Protein AF-A0A453FMJ0-F1 (afdb_monomer)

pLDDT: mean 83.08, std 14.15, range [46.25, 96.69]

Sequence (128 aa):
VPSADSATADESLEMTVLTVFGDSVLKLQKEAPVEVLQRLVNCLDRCASRTGSLPIQTVGLLPLHCSRFSLGCLQMMFSLCSCILKTSSYPAVSETSKVSISILTKRCEVILGQFLADENDLGILQNR

Foldseek 3Di:
DDDPVVVVVVLVVLLVVLCCCLPVVQLPDDDDDLVVLLVSLVVLVVLLCPLLVDPPVVSVVDDPSSVVSSVSSLVSLVVQLPRFDPDPDDGDRGSSNVSSVVSNVVVVVSSVVSVVVNVVVVVVVVVD

Solvent-accessible surface area (backbone atoms only — not comparable to full-atom values): 7201 Å² total; per-residue (Å²): 131,83,52,74,70,53,55,53,51,50,50,53,48,54,53,49,50,50,48,46,46,44,56,63,59,46,69,65,59,87,79,72,56,67,70,58,48,44,52,55,50,49,52,39,49,54,46,29,37,65,49,80,73,45,58,72,81,56,45,74,73,50,62,69,63,60,50,51,52,15,48,50,34,44,53,45,44,57,54,39,44,70,42,61,40,93,50,88,99,51,80,46,74,35,68,51,14,58,48,29,44,61,54,47,54,58,49,49,54,51,53,54,51,49,52,54,50,51,51,52,55,53,56,54,63,74,75,110

Structure (mmCIF, N/CA/C/O backbone):
data_AF-A0A453FMJ0-F1
#
_entry.id   AF-A0A453FMJ0-F1
#
loop_
_atom_site.group_PDB
_atom_site.id
_atom_site.type_symbol
_atom_site.label_atom_id
_atom_site.label_alt_id
_atom_site.label_comp_id
_atom_site.label_asym_id
_atom_site.label_entity_id
_atom_site.label_seq_id
_atom_site.pdbx_PDB_ins_code
_atom_site.Cartn_x
_atom_site.Cartn_y
_atom_site.Cartn_z
_atom_site.occupancy
_atom_site.B_iso_or_equiv
_atom_site.auth_seq_id
_atom_site.auth_comp_id
_atom_site.auth_asym_id
_atom_site.auth_atom_id
_atom_site.pdbx_PDB_model_num
ATOM 1 N N . VAL A 1 1 ? 4.225 20.578 -21.845 1.00 51.97 1 VAL A N 1
ATOM 2 C CA . VAL A 1 1 ? 5.080 20.017 -20.774 1.00 51.97 1 VAL A CA 1
ATOM 3 C C . VAL A 1 1 ? 4.749 20.789 -19.507 1.00 51.97 1 VAL A C 1
ATOM 5 O O . VAL A 1 1 ? 4.749 22.013 -19.602 1.00 51.97 1 VAL A O 1
ATOM 8 N N . PRO A 1 2 ? 4.361 20.137 -18.396 1.00 57.81 2 PRO A N 1
ATOM 9 C CA . PRO A 1 2 ? 4.145 20.830 -17.125 1.00 57.81 2 PRO A CA 1
ATOM 10 C C . PRO A 1 2 ? 5.443 21.528 -16.693 1.00 57.81 2 PRO A C 1
ATOM 12 O O . PRO A 1 2 ? 6.527 21.029 -16.997 1.00 57.81 2 PRO A O 1
ATOM 15 N N . SER A 1 3 ? 5.350 22.675 -16.022 1.00 71.44 3 SER A N 1
ATOM 16 C CA . SER A 1 3 ? 6.539 23.349 -15.484 1.00 71.44 3 SER A CA 1
ATOM 17 C C . SER A 1 3 ? 7.171 22.500 -14.373 1.00 71.44 3 SER A C 1
ATOM 19 O O . SER A 1 3 ? 6.478 21.740 -13.694 1.00 71.44 3 SER A O 1
ATOM 21 N N . ALA A 1 4 ? 8.476 22.651 -14.140 1.00 68.38 4 ALA A N 1
ATOM 22 C CA . ALA A 1 4 ? 9.132 22.041 -12.982 1.00 68.38 4 ALA A CA 1
ATOM 23 C C . ALA A 1 4 ? 8.449 22.462 -11.664 1.00 68.38 4 ALA A C 1
ATOM 25 O O . ALA A 1 4 ? 8.283 21.638 -10.771 1.00 68.38 4 ALA A O 1
ATOM 26 N N . ASP A 1 5 ? 7.959 23.704 -11.597 1.00 66.38 5 ASP A N 1
ATOM 27 C CA . ASP A 1 5 ? 7.243 24.248 -10.437 1.00 66.38 5 ASP A CA 1
ATOM 28 C C . ASP A 1 5 ? 5.849 23.634 -10.243 1.00 66.38 5 ASP A C 1
ATOM 30 O O . ASP A 1 5 ? 5.368 23.523 -9.119 1.00 66.38 5 ASP A O 1
ATOM 34 N N . SER A 1 6 ? 5.184 23.208 -11.325 1.00 68.81 6 SER A N 1
ATOM 35 C CA . SER A 1 6 ? 3.887 22.530 -11.201 1.00 68.81 6 SER A CA 1
ATOM 36 C C . SER A 1 6 ? 4.066 21.083 -10.742 1.00 68.81 6 SER A C 1
ATOM 38 O O . SER A 1 6 ? 3.311 20.613 -9.903 1.00 68.81 6 SER A O 1
ATOM 40 N N . ALA A 1 7 ? 5.110 20.397 -11.220 1.00 71.31 7 ALA A N 1
ATOM 41 C CA . ALA A 1 7 ? 5.404 19.023 -10.812 1.00 71.31 7 ALA A CA 1
ATOM 42 C C . ALA A 1 7 ? 5.795 18.909 -9.325 1.00 71.31 7 ALA A C 1
ATOM 44 O O . ALA A 1 7 ? 5.445 17.933 -8.666 1.00 71.31 7 ALA A O 1
ATOM 45 N N . THR A 1 8 ? 6.504 19.904 -8.784 1.00 76.94 8 THR A N 1
ATOM 46 C CA . THR A 1 8 ? 6.863 19.945 -7.356 1.00 76.94 8 THR A CA 1
ATOM 47 C C . THR A 1 8 ? 5.674 20.304 -6.467 1.00 76.94 8 THR A C 1
ATOM 49 O O . THR A 1 8 ? 5.538 19.743 -5.378 1.00 76.94 8 THR A O 1
ATOM 52 N N . ALA A 1 9 ? 4.789 21.195 -6.926 1.00 78.25 9 ALA A N 1
ATOM 53 C CA . ALA A 1 9 ? 3.539 21.498 -6.235 1.00 78.25 9 ALA A CA 1
ATOM 54 C C . ALA A 1 9 ? 2.628 20.261 -6.144 1.00 78.25 9 ALA A C 1
ATOM 56 O O . ALA A 1 9 ? 2.086 19.984 -5.072 1.00 78.25 9 ALA A O 1
ATOM 57 N N . ASP A 1 10 ? 2.528 19.485 -7.227 1.00 84.69 10 ASP A N 1
ATOM 58 C CA . ASP A 1 10 ? 1.751 18.243 -7.264 1.00 84.69 10 ASP A CA 1
ATOM 59 C C . ASP A 1 10 ? 2.325 17.186 -6.299 1.00 84.69 10 ASP A C 1
ATOM 61 O O . ASP A 1 10 ? 1.578 16.617 -5.505 1.00 84.69 10 ASP A O 1
ATOM 65 N N . GLU A 1 11 ? 3.651 16.985 -6.267 1.00 87.44 11 GLU A N 1
ATOM 66 C CA . GLU A 1 11 ? 4.305 16.061 -5.317 1.00 87.44 11 GLU A CA 1
ATOM 67 C C . GLU A 1 11 ? 4.058 16.476 -3.853 1.00 87.44 11 GLU A C 1
ATOM 69 O O . GLU A 1 11 ? 3.750 15.646 -2.993 1.00 87.44 11 GLU A O 1
ATOM 74 N N . SER A 1 12 ? 4.156 17.775 -3.553 1.00 90.44 12 SER A N 1
ATOM 75 C CA . SER A 1 12 ? 3.884 18.300 -2.210 1.00 90.44 12 SER A CA 1
ATOM 76 C C . SER A 1 12 ? 2.424 18.093 -1.797 1.00 90.44 12 SER A C 1
ATOM 78 O O . SER A 1 12 ? 2.148 17.720 -0.649 1.00 90.44 12 SER A O 1
ATOM 80 N N . LEU A 1 13 ? 1.491 18.291 -2.730 1.00 93.19 13 LEU A N 1
ATOM 81 C CA . LEU A 1 13 ? 0.073 18.055 -2.504 1.00 93.19 13 LEU A CA 1
ATOM 82 C C . LEU A 1 13 ? -0.203 16.573 -2.236 1.00 93.19 13 LEU A C 1
ATOM 84 O O . LEU A 1 13 ? -0.864 16.258 -1.248 1.00 93.19 13 LEU A O 1
ATOM 88 N N . GLU A 1 14 ? 0.336 15.666 -3.053 1.00 93.19 14 GLU A N 1
ATOM 89 C CA . GLU A 1 14 ? 0.202 14.216 -2.870 1.00 93.19 14 GLU A CA 1
ATOM 90 C C . GLU A 1 14 ? 0.678 13.776 -1.476 1.00 93.19 14 GLU A C 1
ATOM 92 O O . GLU A 1 14 ? -0.041 13.078 -0.753 1.00 93.19 14 GLU A O 1
ATOM 97 N N . MET A 1 15 ? 1.853 14.244 -1.046 1.00 93.69 15 MET A N 1
ATOM 98 C CA . MET A 1 15 ? 2.398 13.929 0.280 1.00 93.69 15 MET A CA 1
ATOM 99 C C . MET A 1 15 ? 1.566 14.525 1.423 1.00 93.69 15 MET A C 1
ATOM 101 O O . MET A 1 15 ? 1.390 13.888 2.468 1.00 93.69 15 MET A O 1
ATOM 105 N N . THR A 1 16 ? 1.011 15.722 1.227 1.00 95.94 16 THR A N 1
AT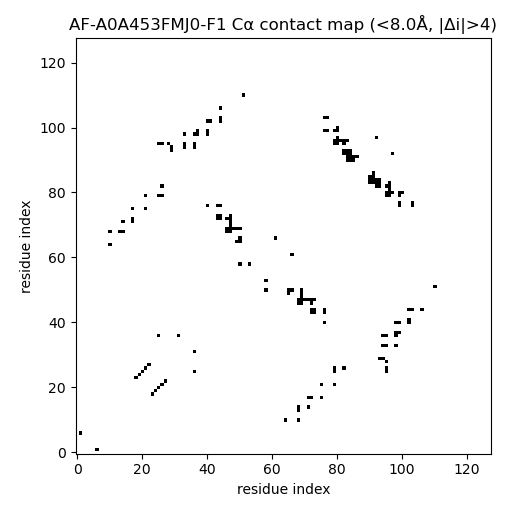OM 106 C CA . THR A 1 16 ? 0.102 16.349 2.196 1.00 95.94 16 THR A CA 1
ATOM 107 C C . THR A 1 16 ? -1.186 15.541 2.328 1.00 95.94 16 THR A C 1
ATOM 109 O O . THR A 1 16 ? -1.610 15.232 3.442 1.00 95.94 16 THR A O 1
ATOM 112 N N . VAL A 1 17 ? -1.780 15.133 1.203 1.00 95.81 17 VAL A N 1
ATOM 113 C CA . VAL A 1 17 ? -2.982 14.291 1.169 1.00 95.81 17 VAL A CA 1
ATOM 114 C C . VAL A 1 17 ? -2.732 12.968 1.884 1.00 95.81 17 VAL A C 1
ATOM 116 O O . VAL A 1 17 ? -3.536 12.578 2.729 1.00 95.81 17 VAL A O 1
ATOM 119 N N . LEU A 1 18 ? -1.604 12.308 1.613 1.00 96.56 18 LEU A N 1
ATOM 120 C CA . LEU A 1 18 ? -1.215 11.076 2.298 1.00 96.56 18 LEU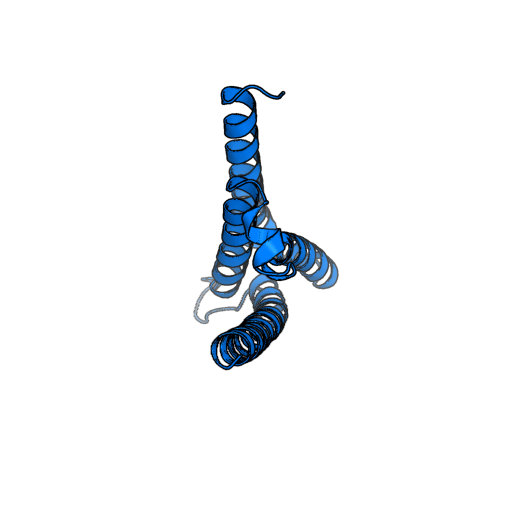 A CA 1
ATOM 121 C C . LEU A 1 18 ? -1.098 11.273 3.816 1.00 96.56 18 LEU A C 1
ATOM 123 O O . LEU A 1 18 ? -1.587 10.443 4.583 1.00 96.56 18 LEU A O 1
ATOM 127 N N . THR A 1 19 ? -0.481 12.371 4.252 1.00 94.50 19 THR A N 1
ATOM 128 C CA . THR A 1 19 ? -0.310 12.687 5.677 1.00 94.50 19 THR A CA 1
ATOM 129 C C . THR A 1 19 ? -1.658 12.897 6.359 1.00 94.50 19 THR A C 1
ATOM 131 O O . THR A 1 19 ? -1.938 12.267 7.375 1.00 94.50 19 THR A O 1
ATOM 134 N N . VAL A 1 20 ? -2.539 13.716 5.776 1.00 94.75 20 VAL A N 1
ATOM 135 C CA . VAL A 1 20 ? -3.890 13.951 6.311 1.00 94.75 20 VAL A CA 1
ATOM 136 C C . VAL A 1 20 ? -4.697 12.653 6.333 1.00 94.75 20 VAL A C 1
ATOM 138 O O . VAL A 1 20 ? -5.348 12.340 7.331 1.00 94.75 20 VAL A O 1
ATOM 141 N N . PHE A 1 21 ? -4.627 11.860 5.264 1.00 93.94 21 PHE A N 1
ATOM 142 C CA . PHE A 1 21 ? -5.327 10.584 5.172 1.00 93.94 21 PHE A CA 1
ATOM 143 C C . PHE A 1 21 ? -4.857 9.588 6.239 1.00 93.94 21 PHE A C 1
ATOM 145 O O . PHE A 1 21 ? -5.666 8.989 6.944 1.00 93.94 21 PHE A O 1
ATOM 152 N N . GLY A 1 22 ? -3.548 9.434 6.408 1.00 92.31 22 GLY A N 1
ATOM 153 C CA . GLY A 1 22 ? -2.984 8.569 7.434 1.00 92.31 22 GLY A CA 1
ATOM 154 C C . GLY A 1 22 ? -3.280 9.079 8.840 1.00 92.31 22 GLY A C 1
ATOM 155 O O . GLY A 1 22 ? -3.964 8.416 9.620 1.00 92.31 22 GLY A O 1
ATOM 156 N N . ASP A 1 23 ? -2.795 10.273 9.163 1.00 89.88 23 ASP A N 1
ATOM 157 C CA . ASP A 1 23 ? -2.776 10.776 10.532 1.00 89.88 23 ASP A CA 1
ATOM 158 C C . ASP A 1 23 ? -4.143 11.248 11.009 1.00 89.88 23 ASP A C 1
ATOM 160 O O . ASP A 1 23 ? -4.546 10.921 12.121 1.00 89.88 23 ASP A O 1
ATOM 164 N N . SER A 1 24 ? -4.879 11.991 10.185 1.00 88.25 24 SER A N 1
ATOM 165 C CA . SER A 1 24 ? -6.177 12.537 10.593 1.00 88.25 24 SER A CA 1
ATOM 166 C C . SER A 1 24 ? -7.330 11.581 10.302 1.00 88.25 24 SER A C 1
ATOM 168 O O . SER A 1 24 ? -8.248 11.474 11.113 1.00 88.25 24 SER A O 1
ATOM 170 N N . VAL A 1 25 ? -7.293 10.869 9.169 1.00 89.75 25 VAL A N 1
ATOM 171 C CA . VAL A 1 25 ? -8.417 10.021 8.739 1.00 89.75 25 VAL A CA 1
ATOM 172 C C . VAL A 1 25 ? -8.282 8.573 9.172 1.00 89.75 25 VAL A C 1
ATOM 174 O O . VAL A 1 25 ? -9.322 7.976 9.375 1.00 89.75 25 VAL A O 1
ATOM 177 N N . LEU A 1 26 ? -7.096 7.984 9.343 1.00 90.62 26 LEU A N 1
ATOM 178 C CA . LEU A 1 26 ? -6.972 6.563 9.709 1.00 90.62 26 LEU A CA 1
ATOM 179 C C . LEU A 1 26 ? -6.549 6.342 11.165 1.00 90.62 26 LEU A C 1
ATOM 181 O O . LEU A 1 26 ? -7.130 5.492 11.846 1.00 90.62 26 LEU A O 1
ATOM 185 N N . LYS A 1 27 ? -5.577 7.111 11.674 1.00 87.31 27 LYS A N 1
ATOM 186 C CA . LYS A 1 27 ? -5.066 6.945 13.049 1.00 87.31 27 LYS A CA 1
ATOM 187 C C . LYS A 1 27 ? -6.039 7.412 14.129 1.00 87.31 27 LYS A C 1
ATOM 189 O O . LYS A 1 27 ? -6.046 6.845 15.219 1.00 87.31 27 LYS A O 1
ATOM 194 N N . LEU A 1 28 ? -6.844 8.435 13.846 1.00 82.69 28 LEU A N 1
ATOM 195 C CA . LEU A 1 28 ? -7.760 9.031 14.825 1.00 82.69 28 LEU A CA 1
ATOM 196 C C . LEU A 1 28 ? -9.169 8.413 14.825 1.00 82.69 28 LEU A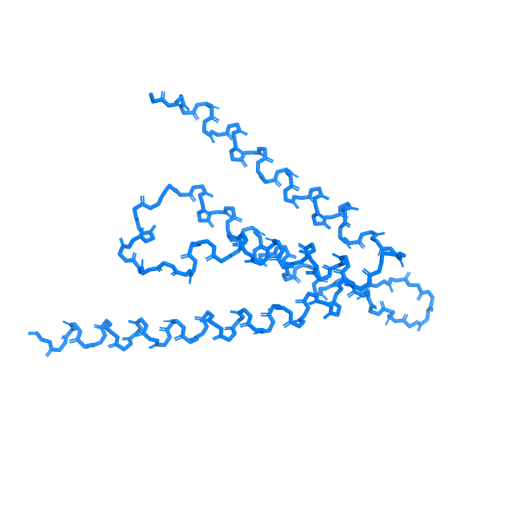 C 1
ATOM 198 O O . LEU A 1 28 ? -9.993 8.802 15.653 1.00 82.69 28 LEU A O 1
ATOM 202 N N . GLN A 1 29 ? -9.459 7.449 13.945 1.00 76.56 29 GLN A N 1
ATOM 203 C CA . GLN A 1 29 ? -10.789 6.829 13.873 1.00 76.5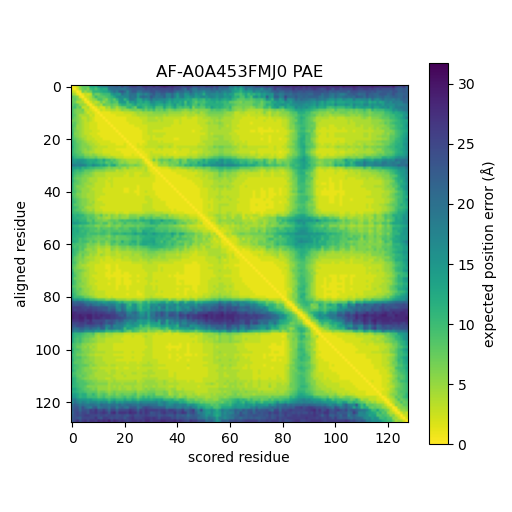6 29 GLN A CA 1
ATOM 204 C C . GLN A 1 29 ? -11.035 5.887 15.040 1.00 76.56 29 GLN A C 1
ATOM 206 O O . GLN A 1 29 ? -10.194 5.050 15.366 1.00 76.56 29 GLN A O 1
ATOM 211 N N . LYS A 1 30 ? -12.226 6.005 15.631 1.00 72.81 30 LYS A N 1
ATOM 212 C CA . LYS A 1 30 ? -12.667 5.176 16.762 1.00 72.81 30 LYS A CA 1
ATOM 213 C C . LYS A 1 30 ? -13.942 4.380 16.490 1.00 72.81 30 LYS A C 1
ATOM 215 O O . LYS A 1 30 ? -14.144 3.358 17.130 1.00 72.81 30 LYS A O 1
ATOM 220 N N . GLU A 1 31 ? -14.776 4.826 15.551 1.00 79.19 31 GLU A N 1
ATOM 221 C CA . GLU A 1 31 ? -16.142 4.301 15.363 1.00 79.19 31 GLU A CA 1
ATOM 222 C C . GLU A 1 31 ? -16.439 3.865 13.920 1.00 79.19 31 GLU A C 1
ATOM 224 O O . GLU A 1 31 ? -17.562 3.487 13.595 1.00 79.19 31 GLU A O 1
ATOM 229 N N . ALA A 1 32 ? -15.446 3.920 13.029 1.00 84.25 32 ALA A N 1
ATOM 230 C CA . ALA A 1 32 ? -15.641 3.510 11.645 1.00 84.25 32 ALA A CA 1
ATOM 231 C C . ALA A 1 32 ? -15.875 1.986 11.557 1.00 84.25 32 ALA A C 1
ATOM 233 O O . ALA A 1 32 ? -15.105 1.226 12.151 1.00 84.25 32 ALA A O 1
ATOM 234 N N . PRO A 1 33 ? -16.877 1.522 10.783 1.00 90.56 33 PRO A N 1
ATOM 235 C CA . PRO A 1 33 ? -17.058 0.101 10.508 1.00 90.56 33 PRO A CA 1
ATOM 236 C C . PRO A 1 33 ? -15.800 -0.515 9.890 1.00 90.56 33 PRO A C 1
ATOM 238 O O . PRO A 1 33 ? -15.108 0.121 9.085 1.00 90.56 33 PRO A O 1
ATOM 241 N N . VAL A 1 34 ? -15.516 -1.773 10.231 1.00 90.69 34 VAL A N 1
ATOM 242 C CA . VAL A 1 34 ? -14.295 -2.466 9.791 1.00 90.69 34 VAL A CA 1
ATOM 243 C C . VAL A 1 34 ? -14.193 -2.542 8.265 1.00 90.69 34 VAL A C 1
ATOM 245 O O . VAL A 1 34 ? -13.102 -2.423 7.714 1.00 90.69 34 VAL A O 1
ATOM 248 N N . GLU A 1 35 ? -15.319 -2.641 7.559 1.00 93.19 35 GLU A N 1
ATOM 249 C CA . GLU A 1 35 ? -15.378 -2.684 6.097 1.00 93.19 35 GLU A CA 1
ATOM 250 C C . GLU A 1 35 ? -14.921 -1.358 5.475 1.00 93.19 35 GLU A C 1
ATOM 252 O O . GLU A 1 35 ? -14.296 -1.339 4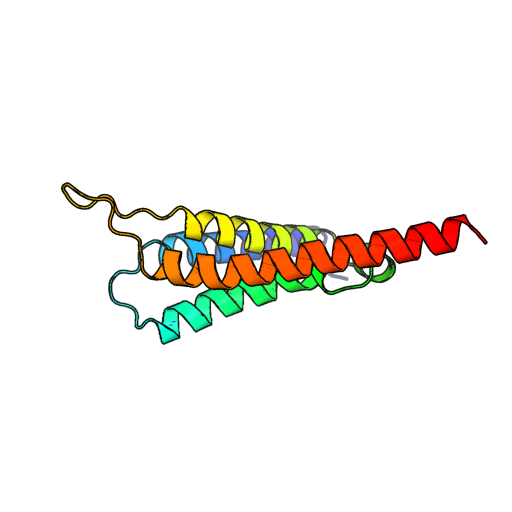.412 1.00 93.19 35 GLU A O 1
ATOM 257 N N . VAL A 1 36 ? -15.212 -0.235 6.140 1.00 93.56 36 VAL A N 1
ATOM 258 C CA . VAL A 1 36 ? -14.757 1.094 5.714 1.00 93.56 36 VAL A CA 1
ATOM 259 C C . VAL A 1 36 ? -13.251 1.200 5.917 1.00 93.56 36 VAL A C 1
ATOM 261 O O . VAL A 1 36 ? -12.540 1.562 4.980 1.00 93.56 36 VAL A O 1
ATOM 264 N N . LEU A 1 37 ? -12.748 0.805 7.091 1.00 92.81 37 LEU A N 1
ATOM 265 C CA . LEU A 1 37 ? -11.310 0.787 7.376 1.00 92.81 37 LEU A CA 1
ATOM 266 C C . LEU A 1 37 ? -10.553 -0.097 6.379 1.00 92.81 37 LEU A C 1
ATOM 268 O O . LEU A 1 37 ? -9.551 0.330 5.811 1.00 92.81 37 LEU A O 1
ATOM 272 N N . GLN A 1 38 ? -11.072 -1.289 6.083 1.00 94.81 38 GLN A N 1
ATOM 273 C CA . GLN A 1 38 ? -10.510 -2.179 5.069 1.00 94.81 38 GLN A CA 1
ATOM 274 C C . GLN A 1 38 ? -10.442 -1.519 3.696 1.00 94.81 38 GLN A C 1
ATOM 276 O O . GLN A 1 38 ? -9.411 -1.611 3.034 1.00 94.81 38 GLN A O 1
ATOM 281 N N . ARG A 1 39 ? -11.503 -0.847 3.241 1.00 95.94 39 ARG A N 1
ATOM 282 C CA . ARG A 1 39 ? -11.489 -0.162 1.937 1.00 95.94 39 ARG A CA 1
ATOM 283 C C . ARG A 1 39 ? -10.462 0.964 1.892 1.00 95.94 39 ARG A C 1
ATOM 285 O O . ARG A 1 39 ? -9.751 1.087 0.898 1.00 95.94 39 ARG A O 1
ATOM 292 N N . LEU A 1 40 ? -10.368 1.753 2.958 1.00 95.12 40 LEU A N 1
ATOM 293 C CA . LEU A 1 40 ? -9.430 2.870 3.045 1.00 95.12 40 LEU A CA 1
ATOM 294 C C . LEU A 1 40 ? -7.975 2.387 3.060 1.00 95.12 40 LEU A C 1
ATOM 296 O O . LEU A 1 40 ? -7.155 2.888 2.293 1.00 95.12 40 LEU A O 1
ATOM 300 N N . VAL A 1 41 ? -7.663 1.368 3.862 1.00 95.38 41 VAL A N 1
ATOM 301 C CA . VAL A 1 41 ? -6.311 0.796 3.913 1.00 95.38 41 VAL A CA 1
ATOM 302 C C . VAL A 1 41 ? -5.963 0.068 2.608 1.00 95.38 41 VAL A C 1
ATOM 304 O O . VAL A 1 41 ? -4.843 0.194 2.129 1.00 95.38 41 VAL A O 1
ATOM 307 N N . ASN A 1 42 ? -6.915 -0.608 1.956 1.00 96.50 42 ASN A N 1
ATOM 308 C CA . ASN A 1 42 ? -6.689 -1.177 0.620 1.00 96.50 42 ASN A CA 1
ATOM 309 C C . ASN A 1 42 ? -6.437 -0.098 -0.446 1.00 96.50 42 ASN A C 1
ATOM 311 O O . ASN A 1 42 ? -5.696 -0.335 -1.395 1.00 96.50 42 ASN A O 1
ATOM 315 N N . CYS A 1 43 ? -7.051 1.082 -0.324 1.00 95.25 43 CYS A N 1
ATOM 316 C CA . CYS A 1 43 ? -6.750 2.207 -1.211 1.00 95.25 43 CYS A CA 1
ATOM 317 C C . CYS A 1 43 ? -5.283 2.634 -1.062 1.00 95.25 43 CYS A C 1
ATOM 319 O O . CYS A 1 43 ? -4.577 2.794 -2.057 1.00 95.25 43 CYS A O 1
ATOM 321 N N . LEU A 1 44 ? -4.807 2.727 0.182 1.00 95.75 44 LEU A N 1
ATOM 322 C CA . LEU A 1 44 ? -3.411 3.025 0.489 1.00 95.75 44 LEU A CA 1
ATOM 323 C C . LEU A 1 44 ? -2.456 1.948 -0.051 1.00 95.75 44 LEU A C 1
ATOM 325 O O . LEU A 1 44 ? -1.441 2.284 -0.659 1.00 95.75 44 LEU A O 1
ATOM 329 N N . ASP A 1 45 ? -2.812 0.671 0.100 1.00 96.25 45 ASP A N 1
ATOM 330 C CA . ASP A 1 45 ? -2.031 -0.456 -0.420 1.00 96.25 45 ASP A CA 1
ATOM 331 C C . ASP A 1 45 ? -1.907 -0.433 -1.949 1.00 96.25 45 ASP A C 1
ATOM 333 O O . ASP A 1 45 ? -0.816 -0.606 -2.490 1.00 96.25 45 ASP A O 1
ATOM 337 N N . ARG A 1 46 ? -2.993 -0.108 -2.660 1.00 94.81 46 ARG A N 1
ATOM 338 C CA . ARG A 1 46 ? -2.965 0.075 -4.121 1.00 94.81 46 ARG A CA 1
ATOM 339 C C . ARG A 1 46 ? -2.017 1.194 -4.547 1.00 94.81 46 ARG A C 1
ATOM 341 O O . ARG A 1 46 ? -1.328 1.068 -5.557 1.00 94.81 46 ARG A O 1
ATOM 348 N N . CYS A 1 47 ? -1.963 2.289 -3.790 1.00 94.06 47 CYS A N 1
ATOM 349 C CA . CYS A 1 47 ? -0.997 3.357 -4.043 1.00 94.06 47 CYS A CA 1
ATOM 350 C C . CYS A 1 47 ? 0.435 2.881 -3.773 1.00 94.06 47 CYS A C 1
ATOM 352 O O . CYS A 1 47 ? 1.312 3.108 -4.603 1.00 94.06 47 CYS A O 1
ATOM 354 N N . ALA A 1 48 ? 0.647 2.148 -2.676 1.00 94.12 48 ALA A N 1
ATOM 355 C CA . ALA A 1 48 ? 1.924 1.526 -2.337 1.00 94.12 48 ALA A CA 1
ATOM 356 C C . ALA A 1 48 ? 2.363 0.442 -3.340 1.00 94.12 48 ALA A C 1
ATOM 358 O O . ALA A 1 48 ? 3.540 0.071 -3.372 1.00 94.12 48 ALA A O 1
ATOM 359 N N . SER A 1 49 ? 1.434 -0.092 -4.142 1.00 92.69 49 SER A N 1
ATOM 360 C CA . SER A 1 49 ? 1.689 -1.119 -5.152 1.00 92.69 49 SER A CA 1
ATOM 361 C C . SER A 1 49 ? 1.977 -0.633 -6.545 1.00 92.69 49 SER A C 1
ATOM 363 O O . SER A 1 49 ? 2.417 -1.446 -7.358 1.00 92.69 49 SER A O 1
ATOM 365 N N . ARG A 1 50 ? 1.800 0.657 -6.829 1.00 87.00 50 ARG A N 1
ATOM 366 C CA . ARG A 1 50 ? 1.971 1.178 -8.189 1.00 87.00 50 ARG A CA 1
ATOM 367 C C . ARG A 1 50 ? 3.355 0.912 -8.762 1.00 87.00 50 ARG A C 1
ATOM 369 O O . ARG A 1 50 ? 3.439 0.556 -9.928 1.00 87.00 50 ARG A O 1
ATOM 376 N N . THR A 1 51 ? 4.418 1.075 -7.976 1.00 84.19 51 THR A N 1
ATOM 377 C CA . THR A 1 51 ? 5.785 0.871 -8.482 1.00 84.19 51 THR A CA 1
ATOM 378 C C . THR A 1 51 ? 6.287 -0.550 -8.271 1.00 84.19 51 THR A C 1
ATOM 380 O O . THR A 1 51 ? 6.895 -1.113 -9.171 1.00 84.19 51 THR A O 1
ATOM 383 N N . GLY A 1 52 ? 5.974 -1.169 -7.129 1.00 78.25 52 GLY A N 1
ATOM 384 C CA . GLY A 1 52 ? 6.431 -2.525 -6.800 1.00 78.25 52 GLY A CA 1
ATOM 385 C C . GLY A 1 52 ? 5.732 -3.664 -7.554 1.00 78.25 52 GLY A C 1
ATOM 386 O O . GLY A 1 52 ? 6.026 -4.818 -7.282 1.00 78.25 52 GLY A O 1
ATOM 387 N N . SER A 1 53 ? 4.776 -3.366 -8.439 1.00 78.69 53 SER A N 1
ATOM 388 C CA . SER A 1 53 ? 4.126 -4.352 -9.323 1.00 78.69 53 SER A CA 1
ATOM 389 C C . SER A 1 53 ? 4.630 -4.290 -10.767 1.00 78.69 53 SER A C 1
ATOM 391 O O . SER A 1 53 ? 4.156 -5.039 -11.620 1.00 78.69 53 SER A O 1
ATOM 393 N N . LEU A 1 54 ? 5.567 -3.385 -11.056 1.00 81.44 54 LEU A N 1
ATOM 394 C CA . LEU A 1 54 ? 6.126 -3.208 -12.388 1.00 81.44 54 LEU A CA 1
ATOM 395 C C . LEU A 1 54 ? 7.474 -3.925 -12.495 1.00 81.44 54 LEU A C 1
ATOM 397 O O . LEU A 1 54 ? 8.239 -3.906 -11.531 1.00 81.44 54 LEU A O 1
ATOM 401 N N . PRO A 1 55 ? 7.817 -4.480 -13.672 1.00 77.06 55 PRO A N 1
ATOM 402 C CA . PRO A 1 55 ? 9.156 -5.000 -13.917 1.00 77.06 55 PRO A CA 1
ATOM 403 C C . PRO A 1 55 ? 10.220 -3.922 -13.679 1.00 77.06 55 PRO A C 1
ATOM 405 O O . PRO A 1 55 ? 10.000 -2.754 -14.020 1.00 77.06 55 PRO A O 1
ATOM 408 N N . ILE A 1 56 ? 11.405 -4.313 -13.197 1.00 77.25 56 ILE A N 1
ATOM 409 C CA . ILE A 1 56 ? 12.537 -3.403 -12.914 1.00 77.25 56 ILE A CA 1
ATOM 410 C C . ILE A 1 56 ? 12.838 -2.470 -14.100 1.00 77.25 56 ILE A C 1
ATOM 412 O O . ILE A 1 56 ? 13.068 -1.273 -13.936 1.00 77.25 56 ILE A O 1
ATOM 416 N N . GLN A 1 57 ? 12.770 -2.997 -15.321 1.00 76.00 57 GLN A N 1
ATOM 417 C CA . GLN A 1 57 ? 13.022 -2.238 -16.550 1.00 76.00 57 GLN A CA 1
ATOM 418 C C . GLN A 1 57 ? 11.983 -1.129 -16.781 1.00 76.00 57 GLN A C 1
ATOM 420 O O . GLN A 1 57 ? 12.311 -0.065 -17.295 1.00 76.00 57 GLN A O 1
ATOM 425 N N . THR A 1 58 ? 10.729 -1.367 -16.388 1.00 80.31 58 THR A N 1
ATOM 426 C CA . THR A 1 58 ? 9.626 -0.410 -16.551 1.00 80.31 58 THR A CA 1
ATOM 427 C C . THR A 1 58 ? 9.608 0.610 -15.417 1.00 80.31 58 THR A C 1
ATOM 429 O O . THR A 1 58 ? 9.335 1.785 -15.655 1.00 80.31 58 THR A O 1
ATOM 432 N N . VAL A 1 59 ? 9.945 0.196 -14.190 1.00 79.25 59 VAL A N 1
ATOM 433 C CA . VAL A 1 59 ? 9.966 1.105 -13.036 1.00 79.25 59 VAL A CA 1
ATOM 434 C C . VAL A 1 59 ? 11.023 2.201 -13.194 1.00 79.25 59 VAL A C 1
ATOM 436 O O . VAL A 1 59 ? 10.783 3.335 -12.789 1.00 79.25 59 VAL A O 1
ATOM 439 N N . GLY A 1 60 ? 12.152 1.902 -13.851 1.00 78.50 60 GLY A N 1
ATOM 440 C CA . GLY A 1 60 ? 13.204 2.882 -14.144 1.00 78.50 60 GLY A CA 1
ATOM 441 C C . GLY A 1 60 ? 12.780 4.001 -15.105 1.00 78.50 60 GLY A C 1
ATOM 442 O O . GLY A 1 60 ? 13.440 5.035 -15.159 1.00 78.50 60 GLY A O 1
ATOM 443 N N . LEU A 1 61 ? 11.676 3.818 -15.838 1.00 83.88 61 LEU A N 1
ATOM 444 C CA . LEU A 1 61 ? 11.114 4.822 -16.747 1.00 83.88 61 LEU A CA 1
ATOM 445 C C . LEU A 1 61 ? 10.067 5.717 -16.071 1.00 83.88 61 LEU A C 1
ATOM 447 O O . LEU A 1 61 ? 9.629 6.705 -16.664 1.00 83.88 61 LEU A O 1
ATOM 451 N N . LEU A 1 62 ? 9.634 5.380 -14.851 1.00 83.94 62 LEU A N 1
ATOM 452 C CA . LEU A 1 62 ? 8.657 6.182 -14.132 1.00 83.94 62 LEU A CA 1
ATOM 453 C C . LEU A 1 62 ? 9.285 7.464 -13.575 1.00 83.94 62 LEU A C 1
ATOM 455 O O . LEU A 1 62 ? 10.433 7.460 -13.124 1.00 83.94 62 LEU A O 1
ATOM 459 N N . PRO A 1 63 ? 8.513 8.560 -13.509 1.00 85.19 63 PRO A N 1
ATOM 460 C CA . PRO A 1 63 ? 8.935 9.740 -12.778 1.00 85.19 63 PRO A CA 1
ATOM 461 C C . PRO A 1 63 ? 9.269 9.406 -11.319 1.00 85.19 63 PRO A C 1
ATOM 463 O O . PRO A 1 63 ? 8.511 8.712 -10.639 1.00 85.19 63 PRO A O 1
ATOM 466 N N . LEU A 1 64 ? 10.368 9.961 -10.806 1.00 84.69 64 LEU A N 1
ATOM 467 C CA . LEU A 1 64 ? 10.851 9.676 -9.450 1.00 84.69 64 LEU A CA 1
ATOM 468 C C . LEU A 1 64 ? 9.803 9.961 -8.352 1.00 84.69 64 LEU A C 1
ATOM 470 O O . LEU A 1 64 ? 9.763 9.245 -7.350 1.00 84.69 64 LEU A O 1
ATOM 474 N N . HIS A 1 65 ? 8.934 10.962 -8.549 1.00 87.12 65 HIS A N 1
ATOM 475 C CA . HIS A 1 65 ? 7.858 11.292 -7.604 1.00 87.12 65 HIS A CA 1
ATOM 476 C C . HIS A 1 65 ? 6.882 10.118 -7.404 1.00 87.12 65 HIS A C 1
ATOM 478 O O . HIS A 1 65 ? 6.449 9.876 -6.282 1.00 87.12 65 HIS A O 1
ATOM 484 N N . CYS A 1 66 ? 6.608 9.314 -8.443 1.00 87.06 66 CYS A N 1
ATOM 485 C CA . CYS A 1 66 ? 5.738 8.137 -8.336 1.00 87.06 66 CYS A CA 1
ATOM 486 C C . CYS A 1 66 ? 6.305 7.114 -7.342 1.00 87.06 66 CYS A C 1
ATOM 488 O O . CYS A 1 66 ? 5.571 6.552 -6.529 1.00 87.06 66 CYS A O 1
ATOM 490 N N . SER A 1 67 ? 7.622 6.895 -7.380 1.00 89.38 67 SER A N 1
ATOM 491 C CA . SER A 1 67 ? 8.316 5.994 -6.455 1.00 89.38 67 SER A CA 1
ATOM 492 C C . SER A 1 67 ? 8.323 6.532 -5.031 1.00 89.38 67 SER A C 1
ATOM 494 O O . SER A 1 67 ? 8.084 5.769 -4.097 1.00 89.38 67 SER A O 1
ATOM 496 N N . ARG A 1 68 ? 8.533 7.842 -4.854 1.00 91.62 68 ARG A N 1
ATOM 497 C CA . ARG A 1 68 ? 8.473 8.488 -3.534 1.00 91.62 68 ARG A CA 1
ATOM 498 C C . ARG A 1 68 ? 7.083 8.400 -2.923 1.00 91.62 68 ARG A C 1
ATOM 500 O O . ARG A 1 68 ? 6.966 8.005 -1.769 1.00 91.62 68 ARG A O 1
ATOM 507 N N . PHE A 1 69 ? 6.043 8.692 -3.699 1.00 94.06 69 PHE A N 1
ATOM 508 C CA . PHE A 1 69 ? 4.667 8.601 -3.228 1.00 94.06 69 PHE A CA 1
ATOM 509 C C . PHE A 1 69 ? 4.279 7.159 -2.872 1.00 94.06 69 PHE A C 1
ATOM 511 O O . PHE A 1 69 ? 3.745 6.909 -1.791 1.00 94.06 69 PHE A O 1
ATOM 518 N N . SER A 1 70 ? 4.612 6.187 -3.732 1.00 94.06 70 SER A N 1
ATOM 519 C CA . SER A 1 70 ? 4.381 4.759 -3.463 1.00 94.06 70 SER A CA 1
ATOM 520 C C . SER A 1 70 ? 5.107 4.297 -2.194 1.00 94.06 70 SER A C 1
ATOM 522 O O . SER A 1 70 ? 4.530 3.588 -1.367 1.00 94.06 70 SER A O 1
ATOM 524 N N . LEU A 1 71 ? 6.356 4.734 -1.998 1.00 93.31 71 LEU A N 1
ATOM 525 C CA . LEU A 1 71 ? 7.119 4.454 -0.782 1.00 93.31 71 LEU A CA 1
ATOM 526 C C . LEU A 1 71 ? 6.487 5.114 0.448 1.00 93.31 71 LEU A C 1
ATOM 528 O O . LEU A 1 71 ? 6.356 4.460 1.480 1.00 93.31 71 LEU A O 1
ATOM 532 N N . GLY A 1 72 ? 6.048 6.367 0.337 1.00 96.12 72 GLY A N 1
ATOM 533 C CA . GLY A 1 72 ? 5.330 7.067 1.399 1.00 96.12 72 GLY A CA 1
ATOM 534 C C . GLY A 1 72 ? 4.059 6.324 1.811 1.00 96.12 72 GLY A C 1
ATOM 535 O O . GLY A 1 72 ? 3.800 6.156 3.002 1.00 96.12 72 GLY A O 1
ATOM 536 N N . CYS A 1 73 ? 3.296 5.803 0.847 1.00 96.69 73 CYS A N 1
ATOM 537 C CA . CYS A 1 73 ? 2.107 4.997 1.123 1.00 96.69 73 CYS A CA 1
ATOM 538 C C . CYS A 1 73 ? 2.452 3.721 1.903 1.00 96.69 73 CYS A C 1
ATOM 540 O O . CYS A 1 73 ? 1.790 3.403 2.892 1.00 96.69 73 CYS A O 1
ATOM 542 N N . LEU A 1 74 ? 3.523 3.025 1.506 1.00 95.44 74 LEU A N 1
ATOM 543 C CA . LEU A 1 74 ? 3.999 1.837 2.214 1.00 95.44 74 LEU A CA 1
ATOM 544 C C . LEU A 1 74 ? 4.455 2.181 3.641 1.00 95.44 74 LEU A C 1
ATOM 546 O O . LEU A 1 74 ? 4.049 1.523 4.595 1.00 95.44 74 LEU A O 1
ATOM 550 N N . GLN A 1 75 ? 5.244 3.244 3.811 1.00 95.44 75 GLN A N 1
ATOM 551 C CA . GLN A 1 75 ? 5.678 3.732 5.125 1.00 95.44 75 GLN A CA 1
ATOM 552 C C . GLN A 1 75 ? 4.489 4.103 6.017 1.00 95.44 75 GLN A C 1
ATOM 554 O O . GLN A 1 75 ? 4.486 3.789 7.209 1.00 95.44 75 GLN A O 1
ATOM 559 N N . MET A 1 76 ? 3.450 4.717 5.447 1.00 95.62 76 MET A N 1
ATOM 560 C CA . MET A 1 76 ? 2.220 5.014 6.169 1.00 95.62 76 MET A CA 1
ATOM 561 C C . MET A 1 76 ? 1.527 3.730 6.639 1.00 95.62 76 MET A C 1
ATOM 563 O O . MET A 1 76 ? 1.134 3.658 7.799 1.00 95.62 76 MET A O 1
ATOM 567 N N . MET A 1 77 ? 1.447 2.683 5.809 1.00 94.38 77 MET A N 1
ATOM 568 C CA . MET A 1 77 ? 0.904 1.382 6.235 1.00 94.38 77 MET A CA 1
ATOM 569 C C . MET A 1 77 ? 1.665 0.789 7.428 1.00 94.38 77 MET A C 1
ATOM 571 O O . MET A 1 77 ? 1.037 0.340 8.389 1.00 94.38 77 MET A O 1
ATOM 575 N N . PHE A 1 78 ? 3.001 0.837 7.413 1.00 94.12 78 PHE A N 1
ATOM 576 C CA . PHE A 1 78 ? 3.811 0.450 8.576 1.00 94.12 78 PHE A CA 1
ATOM 577 C C . PHE A 1 78 ? 3.473 1.306 9.804 1.00 94.12 78 PHE A C 1
ATOM 579 O O . PHE A 1 78 ? 3.275 0.775 10.896 1.00 94.12 78 PHE A O 1
ATOM 586 N N . SER A 1 79 ? 3.334 2.622 9.623 1.00 93.25 79 SER A N 1
ATOM 587 C CA . SER A 1 79 ? 2.969 3.548 10.699 1.00 93.25 79 SER A CA 1
ATOM 588 C C . SER A 1 79 ? 1.603 3.227 11.320 1.00 93.25 79 SER A C 1
ATOM 590 O O . SER A 1 79 ? 1.465 3.275 12.543 1.00 93.25 79 SER A O 1
ATOM 592 N N . LEU A 1 80 ? 0.610 2.848 10.508 1.00 91.69 80 LEU A N 1
ATOM 593 C CA . LEU A 1 80 ? -0.726 2.455 10.971 1.00 91.69 80 LEU A CA 1
ATOM 594 C C . LEU A 1 80 ? -0.707 1.173 11.813 1.00 91.69 80 LEU A C 1
ATOM 596 O O . LEU A 1 80 ? -1.494 1.040 12.751 1.00 91.69 80 LEU A O 1
ATOM 600 N N . CYS A 1 81 ? 0.212 0.247 11.528 1.00 89.81 81 CYS A N 1
ATOM 601 C CA . CYS A 1 81 ? 0.376 -0.966 12.330 1.00 89.81 81 CYS A CA 1
ATOM 602 C C . CYS A 1 81 ? 0.831 -0.636 13.760 1.00 89.81 81 CYS A C 1
ATOM 604 O O . CYS A 1 81 ? 0.392 -1.281 14.710 1.00 89.81 81 CYS A O 1
ATOM 606 N N . SER A 1 82 ? 1.643 0.409 13.938 1.00 83.31 82 SER A N 1
ATOM 607 C CA . SER A 1 82 ? 2.154 0.845 15.245 1.00 83.31 82 SER A CA 1
ATOM 608 C C . SER A 1 82 ? 1.171 1.694 16.068 1.00 83.31 82 SER A C 1
ATOM 610 O O . SER A 1 82 ? 1.528 2.165 17.151 1.00 83.31 82 SER A O 1
ATOM 612 N N . CYS A 1 83 ? -0.065 1.906 15.604 1.00 68.94 83 CYS A N 1
ATOM 613 C CA . CYS A 1 83 ? -1.066 2.688 16.330 1.00 68.94 83 CYS A CA 1
ATOM 614 C C . CYS A 1 83 ? -1.657 1.919 17.520 1.00 68.94 83 CYS A C 1
ATOM 616 O O . CYS A 1 83 ? -2.688 1.251 17.422 1.00 68.94 83 CYS A O 1
ATOM 618 N N . ILE A 1 84 ? -1.003 2.061 18.672 1.00 61.66 84 ILE A N 1
ATOM 619 C CA . ILE A 1 84 ? -1.485 1.599 19.975 1.00 61.66 84 ILE A CA 1
ATOM 620 C C . ILE A 1 84 ? -2.301 2.725 20.621 1.00 61.66 84 ILE A C 1
ATOM 622 O O . ILE A 1 84 ? -1.777 3.817 20.858 1.00 61.66 84 ILE A O 1
ATOM 626 N N . LEU A 1 85 ? -3.576 2.475 20.939 1.00 58.41 85 LEU A N 1
ATOM 627 C CA . LEU A 1 85 ? -4.387 3.441 21.679 1.00 58.41 85 LEU A CA 1
ATOM 628 C C . LEU A 1 85 ? -3.969 3.412 23.155 1.00 58.41 85 LEU A C 1
ATOM 630 O O . LEU A 1 85 ? -4.122 2.407 23.850 1.00 58.41 85 LEU A O 1
ATOM 634 N N . LYS A 1 86 ? -3.438 4.537 23.647 1.00 52.19 86 LYS A N 1
ATOM 635 C CA . LYS A 1 86 ? -3.183 4.761 25.077 1.00 52.19 86 LYS A CA 1
ATOM 636 C C . LYS A 1 86 ? -4.502 5.088 25.779 1.00 52.19 86 LYS A C 1
ATOM 638 O O . LYS A 1 86 ? -4.784 6.248 26.060 1.00 52.19 86 LYS A O 1
ATOM 643 N N . THR A 1 87 ? -5.319 4.082 26.058 1.00 47.22 87 THR A N 1
ATOM 644 C CA . THR A 1 87 ? -6.450 4.216 26.987 1.00 47.22 87 THR A CA 1
ATOM 645 C C . THR A 1 87 ? -6.207 3.306 28.182 1.00 47.22 87 THR A C 1
ATOM 647 O O . THR A 1 87 ? -5.783 2.171 28.014 1.00 47.22 87 THR A O 1
ATOM 650 N N . SER A 1 88 ? -6.388 3.865 29.378 1.00 50.66 88 SER A N 1
ATOM 651 C CA . SER A 1 88 ? -6.065 3.330 30.709 1.00 50.66 88 SER A CA 1
ATOM 652 C C . SER A 1 88 ? -5.835 1.810 30.834 1.00 50.66 88 SER A C 1
ATOM 654 O O . SER A 1 88 ? -6.710 0.994 30.560 1.00 50.66 88 SER A O 1
ATOM 656 N N . SER A 1 89 ? -4.668 1.480 31.391 1.00 46.25 89 SER A N 1
ATOM 657 C CA . SER A 1 89 ? -4.208 0.190 31.931 1.00 46.25 89 SER A CA 1
ATOM 658 C C . SER A 1 89 ? -3.884 -0.962 30.972 1.00 46.25 89 SER A C 1
ATOM 660 O O . SER A 1 89 ? -3.101 -1.815 31.381 1.00 46.25 89 SER A O 1
ATOM 662 N N . TYR A 1 90 ? -4.371 -0.991 29.727 1.00 47.38 90 TYR A N 1
ATOM 663 C CA . TYR A 1 90 ? -3.938 -1.980 28.722 1.00 47.38 90 TYR A CA 1
ATOM 664 C C . TYR A 1 90 ? -3.873 -1.356 27.318 1.00 47.38 90 TYR A C 1
ATOM 666 O O . TYR A 1 90 ? -4.768 -0.592 26.961 1.00 47.38 90 TYR A O 1
ATOM 674 N N . PRO A 1 91 ? -2.849 -1.664 26.497 1.00 51.81 91 PRO A N 1
ATOM 675 C CA . PRO A 1 91 ? -2.800 -1.196 25.116 1.00 51.81 91 PRO A CA 1
ATOM 676 C C . PRO A 1 91 ? -3.946 -1.828 24.313 1.00 51.81 91 PRO A C 1
ATOM 678 O O . PRO A 1 91 ? -3.890 -3.001 23.948 1.00 51.81 91 PRO A O 1
ATOM 681 N N . ALA A 1 92 ? -4.996 -1.054 24.034 1.00 56.03 92 ALA A N 1
ATOM 682 C CA . ALA A 1 92 ? -6.034 -1.459 23.096 1.00 56.03 92 ALA A CA 1
ATOM 683 C C . ALA A 1 92 ? -5.496 -1.266 21.669 1.00 56.03 92 ALA A C 1
ATOM 685 O O . ALA A 1 92 ? -5.121 -0.160 21.269 1.00 56.03 92 ALA A O 1
ATOM 686 N N . VAL A 1 93 ? -5.412 -2.352 20.902 1.00 61.62 93 VAL A N 1
ATOM 687 C CA . VAL A 1 93 ? -5.005 -2.293 19.491 1.00 61.62 93 VAL A CA 1
ATOM 688 C C . VAL A 1 93 ? -6.128 -1.633 18.694 1.00 61.62 93 VAL A C 1
ATOM 690 O O . VAL A 1 93 ? -7.264 -2.103 18.740 1.00 61.62 93 VAL A O 1
ATOM 693 N N . SER A 1 94 ? -5.813 -0.556 17.969 1.00 79.12 94 SER A N 1
ATOM 694 C CA . SER A 1 94 ? -6.765 0.107 17.069 1.00 79.12 94 SER A CA 1
ATOM 695 C C . SER A 1 94 ? -7.265 -0.867 15.992 1.00 79.12 94 SER A C 1
ATOM 697 O O . SER A 1 94 ? -6.471 -1.622 15.428 1.00 79.12 94 SER A O 1
ATOM 699 N N . GLU A 1 95 ? -8.558 -0.837 15.655 1.00 86.88 95 GLU A N 1
ATOM 700 C CA . GLU A 1 95 ? -9.109 -1.623 14.536 1.00 86.88 95 GLU A CA 1
ATOM 701 C C . GLU A 1 95 ? -8.394 -1.303 13.216 1.00 86.88 95 GLU A C 1
ATOM 703 O O . GLU A 1 95 ? -8.087 -2.206 12.435 1.00 86.88 95 GLU A O 1
ATOM 708 N N . THR A 1 96 ? -8.007 -0.038 13.013 1.00 89.38 96 THR A N 1
ATOM 709 C CA . THR A 1 96 ? -7.169 0.371 11.880 1.00 89.38 96 THR A CA 1
ATOM 710 C C . THR A 1 96 ? -5.841 -0.384 11.871 1.00 89.38 96 THR A C 1
ATOM 712 O O . THR A 1 96 ? -5.406 -0.827 10.810 1.00 89.38 96 THR A O 1
ATOM 715 N N . 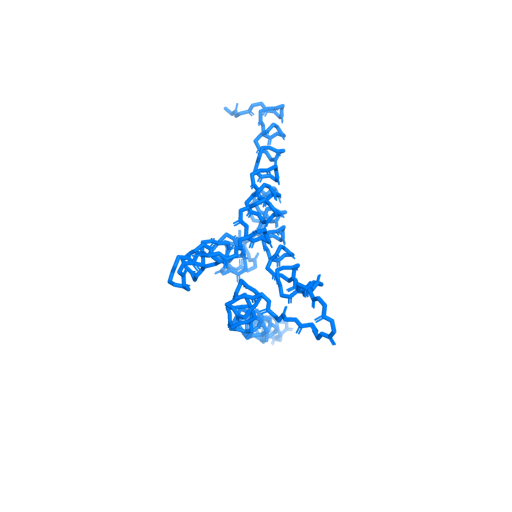SER A 1 97 ? -5.203 -0.572 13.033 1.00 90.25 97 SER A N 1
ATOM 716 C CA . SER A 1 97 ? -3.944 -1.322 13.145 1.00 90.25 97 SER A CA 1
ATOM 717 C C . SER A 1 97 ? -4.150 -2.796 12.789 1.00 90.25 97 SER A C 1
ATOM 719 O O . SER A 1 97 ? -3.407 -3.321 11.964 1.00 90.25 97 SER A O 1
ATOM 721 N N . LYS A 1 98 ? -5.209 -3.447 13.293 1.00 90.56 98 LYS A N 1
ATOM 722 C CA . LYS A 1 98 ? -5.526 -4.850 12.949 1.00 90.56 98 LYS A CA 1
ATOM 723 C C . LYS A 1 98 ? -5.712 -5.048 11.443 1.00 90.56 98 LYS A C 1
ATOM 725 O O . LYS A 1 98 ? -5.121 -5.954 10.855 1.00 90.56 98 LYS A O 1
ATOM 730 N N . VAL A 1 99 ? -6.508 -4.179 10.817 1.00 93.12 99 VAL A N 1
ATOM 731 C CA . VAL A 1 99 ? -6.733 -4.187 9.365 1.00 93.12 99 VAL A CA 1
ATOM 732 C C . VAL A 1 99 ? -5.425 -3.943 8.608 1.00 93.12 99 VAL A C 1
ATOM 734 O O . VAL A 1 99 ? -5.121 -4.665 7.657 1.00 93.12 99 VAL A O 1
ATOM 737 N N . SER A 1 100 ? -4.631 -2.965 9.053 1.00 94.06 100 SER A N 1
ATOM 738 C CA . SER A 1 100 ? -3.359 -2.602 8.419 1.00 94.06 100 SER A CA 1
ATOM 739 C C . SER A 1 100 ? -2.336 -3.723 8.489 1.00 94.06 100 SER A C 1
ATOM 741 O O . SER A 1 100 ? -1.705 -4.002 7.477 1.00 94.06 100 SER A O 1
ATOM 743 N N . ILE A 1 101 ? -2.228 -4.420 9.623 1.00 94.56 101 ILE A N 1
ATOM 744 C CA . ILE A 1 101 ? -1.335 -5.573 9.780 1.00 94.56 101 ILE A CA 1
ATOM 745 C C . ILE A 1 101 ? -1.703 -6.658 8.768 1.00 94.56 101 ILE A C 1
ATOM 747 O O . ILE A 1 101 ? -0.836 -7.122 8.037 1.00 94.56 101 ILE A O 1
ATOM 751 N N . SER A 1 102 ? -2.987 -7.024 8.664 1.00 94.44 102 SER A N 1
ATOM 752 C CA . SER A 1 102 ? -3.420 -8.081 7.739 1.00 94.44 102 SER A CA 1
ATOM 753 C C . SER A 1 102 ? -3.087 -7.765 6.275 1.00 94.44 102 SER A C 1
ATOM 755 O O . SER A 1 102 ? -2.645 -8.647 5.537 1.00 94.44 102 SER A O 1
ATOM 757 N N . ILE A 1 103 ? -3.284 -6.514 5.854 1.00 95.94 103 ILE A N 1
ATOM 758 C CA . ILE A 1 103 ? -2.990 -6.071 4.485 1.00 95.94 103 ILE A CA 1
ATOM 759 C C . ILE A 1 103 ? -1.475 -5.985 4.264 1.00 95.94 103 ILE A C 1
ATOM 761 O O . ILE A 1 103 ? -0.965 -6.518 3.280 1.00 95.94 103 ILE A O 1
ATOM 765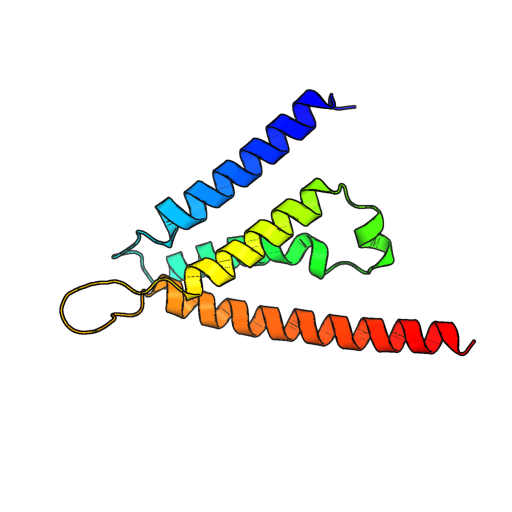 N N . LEU A 1 104 ? -0.743 -5.387 5.206 1.00 95.19 104 LEU A N 1
ATOM 766 C CA . LEU A 1 104 ? 0.706 -5.230 5.125 1.00 95.19 104 LEU A CA 1
ATOM 767 C C . LEU A 1 104 ? 1.436 -6.578 5.101 1.00 95.19 104 LEU A C 1
ATOM 769 O O . LEU A 1 104 ? 2.387 -6.723 4.343 1.00 95.19 104 LEU A O 1
ATOM 773 N N . THR A 1 105 ? 0.989 -7.581 5.862 1.00 95.50 105 THR A N 1
ATOM 774 C CA . THR A 1 105 ? 1.588 -8.925 5.828 1.00 95.50 105 THR A CA 1
ATOM 775 C C . THR A 1 105 ? 1.520 -9.528 4.426 1.00 95.50 105 THR A C 1
ATOM 777 O O . THR A 1 105 ? 2.555 -9.909 3.884 1.00 95.50 105 THR A O 1
ATOM 780 N N . LYS A 1 106 ? 0.339 -9.517 3.790 1.00 95.25 106 LYS A N 1
ATOM 781 C CA . LYS A 1 106 ? 0.176 -9.977 2.397 1.00 95.25 106 LYS A CA 1
ATOM 782 C C . LYS A 1 106 ? 1.057 -9.184 1.437 1.00 95.25 106 LYS A C 1
ATOM 784 O O . LYS A 1 106 ? 1.614 -9.722 0.485 1.00 95.25 106 LYS A O 1
ATOM 789 N N . ARG A 1 107 ? 1.195 -7.883 1.687 1.00 94.12 107 ARG A N 1
ATOM 790 C CA . ARG A 1 107 ? 2.021 -7.008 0.864 1.00 94.12 107 ARG A CA 1
ATOM 791 C C . ARG A 1 107 ? 3.503 -7.358 0.950 1.00 94.12 107 ARG A C 1
ATOM 793 O O . ARG A 1 107 ? 4.172 -7.408 -0.078 1.00 94.12 107 ARG A O 1
ATOM 800 N N . CYS A 1 108 ? 4.000 -7.630 2.152 1.00 94.06 108 CYS A N 1
ATOM 801 C CA . CYS A 1 108 ? 5.368 -8.085 2.372 1.00 94.06 108 CYS A CA 1
ATOM 802 C C . CYS A 1 108 ? 5.636 -9.428 1.682 1.00 94.06 108 CYS A C 1
ATOM 804 O O . CYS A 1 108 ? 6.695 -9.583 1.085 1.00 94.06 108 CYS A O 1
ATOM 806 N N . GLU A 1 109 ? 4.679 -10.362 1.699 1.00 94.75 109 GLU A N 1
ATOM 807 C CA . GLU A 1 109 ? 4.792 -11.630 0.959 1.00 94.75 109 GLU A CA 1
ATOM 808 C C . GLU A 1 109 ? 4.974 -11.392 -0.545 1.00 94.75 109 GLU A C 1
ATOM 810 O O . GLU A 1 109 ? 5.868 -11.975 -1.153 1.00 94.75 109 GLU A O 1
ATOM 815 N N . VAL A 1 110 ? 4.187 -10.487 -1.137 1.00 92.19 110 VAL A N 1
ATOM 816 C CA . VAL A 1 110 ? 4.321 -10.120 -2.558 1.00 92.19 110 VAL A CA 1
ATOM 817 C C . VAL A 1 110 ? 5.680 -9.479 -2.846 1.00 92.19 110 VAL A C 1
ATOM 819 O O . VAL A 1 110 ? 6.323 -9.847 -3.823 1.00 92.19 110 VAL A O 1
ATOM 822 N N . ILE A 1 111 ? 6.134 -8.543 -2.005 1.00 90.88 111 ILE A N 1
ATOM 823 C CA . ILE A 1 111 ? 7.429 -7.864 -2.185 1.00 90.88 111 ILE A CA 1
ATOM 824 C C . ILE A 1 111 ? 8.584 -8.868 -2.121 1.00 90.88 111 ILE A C 1
ATOM 826 O O . ILE A 1 111 ? 9.460 -8.846 -2.981 1.00 90.88 111 ILE A O 1
ATOM 830 N N . LEU A 1 112 ? 8.582 -9.755 -1.123 1.00 91.38 112 LEU A N 1
ATOM 831 C CA . LEU A 1 112 ? 9.611 -10.785 -0.975 1.00 91.38 112 LEU A CA 1
ATOM 832 C C . LEU A 1 112 ? 9.563 -11.793 -2.127 1.00 91.38 112 LEU A C 1
ATOM 834 O O . LEU A 1 112 ? 10.609 -12.172 -2.646 1.00 91.38 112 LEU A O 1
ATOM 838 N N . GLY A 1 113 ? 8.366 -12.190 -2.563 1.00 90.56 113 GLY A N 1
ATOM 839 C CA . GLY A 1 113 ? 8.191 -13.057 -3.725 1.00 90.56 113 GLY A CA 1
ATOM 840 C C . GLY A 1 113 ? 8.741 -12.433 -5.008 1.00 90.56 113 GLY A C 1
ATOM 841 O O . GLY A 1 113 ? 9.468 -13.098 -5.741 1.00 90.56 113 GLY A O 1
ATOM 842 N N . GLN A 1 114 ? 8.455 -11.150 -5.247 1.00 86.88 114 GLN A N 1
ATOM 843 C CA . GLN A 1 114 ? 8.976 -10.424 -6.407 1.00 86.88 114 GLN A CA 1
ATOM 844 C C . GLN A 1 114 ? 10.498 -10.280 -6.343 1.00 86.88 114 GLN A C 1
ATOM 846 O O . GLN A 1 114 ? 11.166 -10.534 -7.335 1.00 86.88 114 GLN A O 1
ATOM 851 N N . PHE A 1 115 ? 11.050 -9.949 -5.173 1.00 86.12 115 PHE A N 1
ATOM 852 C CA . PHE A 1 115 ? 12.497 -9.860 -4.975 1.00 86.12 115 PHE A CA 1
ATOM 853 C C . PHE A 1 115 ? 13.211 -11.170 -5.344 1.00 86.12 115 PHE A C 1
ATOM 855 O O . PHE A 1 115 ? 14.191 -11.149 -6.082 1.00 86.12 115 PHE A O 1
ATOM 862 N N . LEU A 1 116 ? 12.687 -12.312 -4.885 1.00 86.81 116 LEU A N 1
ATOM 863 C CA . LEU A 1 116 ? 13.243 -13.630 -5.208 1.00 86.81 116 LEU A CA 1
ATOM 864 C C . LEU A 1 116 ? 13.101 -13.978 -6.698 1.00 86.81 116 LEU A C 1
ATOM 866 O O . LEU A 1 116 ? 13.983 -14.618 -7.268 1.00 86.81 116 LEU A O 1
ATOM 870 N N . ALA A 1 117 ? 11.996 -13.593 -7.338 1.00 85.38 117 ALA A N 1
ATOM 871 C CA . ALA A 1 117 ? 11.806 -13.800 -8.774 1.00 85.38 117 ALA A CA 1
ATOM 872 C C . ALA A 1 117 ? 12.805 -12.967 -9.594 1.00 85.38 117 ALA A C 1
ATOM 874 O O . ALA A 1 117 ? 13.496 -13.510 -10.454 1.00 85.38 117 ALA A O 1
ATOM 875 N N . ASP A 1 118 ? 12.941 -11.684 -9.259 1.00 82.56 118 ASP A N 1
ATOM 876 C CA . ASP A 1 118 ? 13.862 -10.760 -9.919 1.00 82.56 118 ASP A CA 1
ATOM 877 C C . ASP A 1 118 ? 15.325 -11.212 -9.766 1.00 82.56 118 ASP A C 1
ATOM 879 O O . ASP A 1 118 ? 16.098 -11.141 -10.721 1.00 82.56 118 ASP A O 1
ATOM 883 N N . GLU A 1 119 ? 15.718 -11.717 -8.589 1.00 81.25 119 GLU A N 1
ATOM 884 C CA . GLU A 1 119 ? 17.061 -12.266 -8.354 1.00 81.25 119 GLU A CA 1
ATOM 885 C C . GLU A 1 119 ? 17.352 -13.477 -9.255 1.00 81.25 119 GLU A C 1
ATOM 887 O O . GLU A 1 119 ? 18.423 -13.555 -9.863 1.00 81.25 119 GLU A O 1
ATOM 892 N N . ASN A 1 120 ? 16.391 -14.396 -9.394 1.00 80.19 120 ASN A N 1
ATOM 893 C CA . ASN A 1 120 ? 16.533 -15.556 -10.276 1.00 80.19 120 ASN A CA 1
ATOM 894 C C . ASN A 1 120 ? 16.662 -15.140 -11.749 1.00 80.19 120 ASN A C 1
ATOM 896 O O . ASN A 1 120 ? 17.531 -15.652 -12.456 1.00 80.19 120 ASN A O 1
ATOM 900 N N . ASP A 1 121 ? 15.849 -14.188 -12.207 1.00 76.00 121 ASP A N 1
ATOM 901 C CA . ASP A 1 121 ? 15.896 -13.698 -13.587 1.00 76.00 121 ASP A CA 1
ATOM 902 C C . ASP A 1 121 ? 17.220 -12.977 -13.893 1.00 76.00 121 ASP A C 1
ATOM 904 O O . ASP A 1 121 ? 17.825 -13.194 -14.949 1.00 76.00 121 ASP A O 1
ATOM 908 N N . LEU A 1 122 ? 17.728 -12.172 -12.954 1.00 65.88 122 LEU A N 1
ATOM 909 C CA . LEU A 1 122 ? 19.034 -11.516 -13.076 1.00 65.88 122 LEU A CA 1
ATOM 910 C C . LEU A 1 122 ? 20.192 -12.528 -13.054 1.00 65.88 122 LEU A C 1
ATOM 912 O O . LEU A 1 122 ? 21.123 -12.406 -13.851 1.00 65.88 122 LEU A O 1
ATOM 916 N N . GLY A 1 123 ? 20.120 -13.561 -12.209 1.00 60.88 123 GLY A N 1
ATOM 917 C CA . GLY A 1 123 ? 21.111 -14.642 -12.162 1.00 60.88 123 GLY A CA 1
ATOM 918 C C . GLY A 1 123 ? 21.143 -15.506 -13.431 1.00 60.88 123 GLY A C 1
ATOM 919 O O . GLY A 1 123 ? 22.208 -15.983 -13.835 1.00 60.88 123 GLY A O 1
ATOM 920 N N . ILE A 1 124 ? 19.998 -15.671 -14.104 1.00 56.84 124 ILE A N 1
ATOM 921 C CA . ILE A 1 124 ? 19.901 -16.337 -15.413 1.00 56.84 124 ILE A CA 1
ATOM 922 C C . ILE A 1 124 ? 20.513 -15.469 -16.522 1.00 56.84 124 ILE A C 1
ATOM 924 O O . ILE A 1 124 ? 21.183 -16.002 -17.408 1.00 56.84 124 ILE A O 1
ATOM 928 N N . LEU A 1 125 ? 20.327 -14.145 -16.477 1.00 53.19 125 LEU A N 1
ATOM 929 C CA . LEU A 1 125 ? 20.932 -13.216 -17.441 1.00 53.19 125 LEU A CA 1
ATOM 930 C C . LEU A 1 125 ? 22.461 -13.142 -17.323 1.00 53.19 125 LEU A C 1
ATOM 932 O O . LEU A 1 125 ? 23.122 -12.879 -18.319 1.00 53.19 125 LEU A O 1
ATOM 936 N N . GLN A 1 126 ? 23.023 -13.390 -16.139 1.00 52.16 126 GLN A N 1
ATOM 937 C CA . GLN A 1 126 ? 24.468 -13.322 -15.897 1.00 52.16 126 GLN A CA 1
ATOM 938 C C . GLN A 1 126 ? 25.225 -14.615 -16.274 1.00 52.16 126 GLN A C 1
ATOM 940 O O . GLN A 1 126 ? 26.452 -14.606 -16.328 1.00 52.16 126 GLN A O 1
ATOM 945 N N . ASN A 1 127 ? 24.505 -15.713 -16.546 1.00 49.50 127 ASN A N 1
ATOM 946 C CA . ASN A 1 127 ? 25.049 -17.016 -16.967 1.00 49.50 127 ASN A CA 1
ATOM 947 C C . ASN A 1 127 ? 24.819 -17.339 -18.462 1.00 49.50 127 ASN A C 1
ATOM 949 O O . ASN A 1 127 ? 25.055 -18.473 -18.888 1.00 49.50 127 ASN A O 1
ATOM 953 N N . ARG A 1 128 ? 24.348 -16.372 -19.258 1.00 47.72 128 ARG A N 1
ATO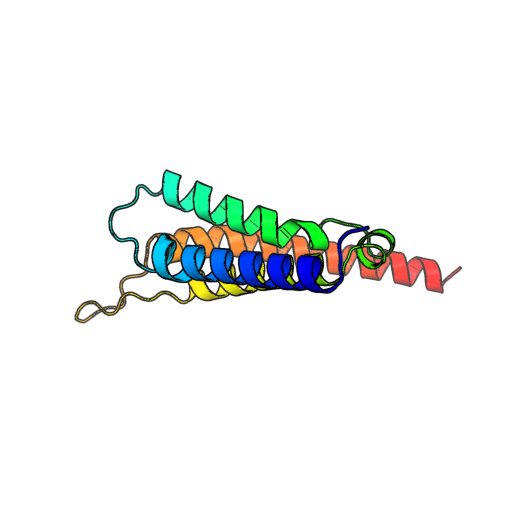M 954 C CA . ARG A 1 128 ? 24.358 -1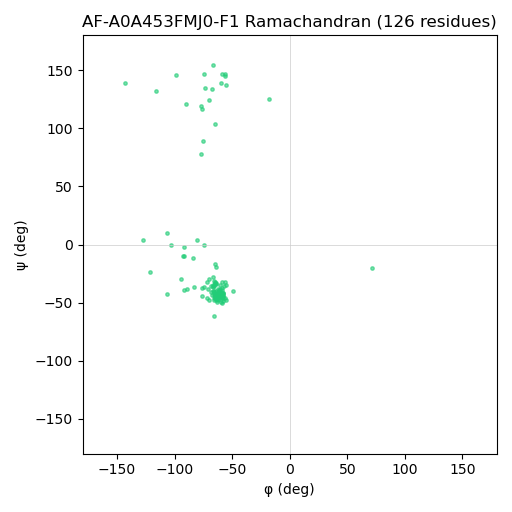6.417 -20.730 1.00 47.72 128 ARG A CA 1
ATOM 955 C C . ARG A 1 128 ? 25.398 -15.455 -21.279 1.00 47.72 128 ARG A C 1
ATOM 957 O O . ARG A 1 128 ? 25.911 -15.760 -22.376 1.00 47.72 128 ARG A O 1
#

Secondary structure (DSSP, 8-state):
---HHHHHHHHHHHHHHHHIIIIIIITT-SS--HHHHHHHHHHHHHHHHTTTTS-HHHHTTS-HHHHHHHHHHHHHHHHHHT-EE--TTS-EEPHHHHHHHHHHHHHHHHHHHHHHHHHHHHHHHTT-

Organism: Aegilops tauschii subsp. strangulata (NCBI:txid200361)

Mean predicted aligned error: 7.75 Å

Radius of gyration: 17.72 Å; Cα contacts (8 Å, |Δi|>4): 97; chains: 1; bounding box: 42×41×53 Å